Protein AF-Q9X2Y6-F1 (afdb_monomer_lite)

Sequence (80 aa):
MFIKNRGQSNLYVSLKHVASGKVYFENKEIRVGDPALEWKSNKEGFPQGVKAGDFELSFSSGGKAAYLDWAYKSADIIWP

Structure (mmCIF, N/CA/C/O backbone):
data_AF-Q9X2Y6-F1
#
_entry.id   AF-Q9X2Y6-F1
#
loop_
_atom_site.group_PDB
_atom_site.id
_atom_site.type_symbol
_atom_site.label_atom_id
_atom_site.label_alt_id
_atom_site.label_comp_id
_atom_site.label_asym_id
_atom_site.label_entity_id
_atom_site.label_seq_id
_atom_site.pdbx_PDB_ins_code
_atom_site.Cartn_x
_atom_site.Cartn_y
_atom_site.Cartn_z
_atom_site.occupancy
_atom_site.B_iso_or_equiv
_atom_site.auth_seq_id
_atom_site.auth_comp_id
_atom_site.auth_asym_id
_atom_site.auth_atom_id
_atom_site.pdbx_PDB_model_num
ATOM 1 N N . MET A 1 1 ? -0.961 7.914 -6.931 1.00 90.25 1 MET A N 1
ATOM 2 C CA . MET A 1 1 ? -1.809 6.900 -6.270 1.00 90.25 1 MET A CA 1
ATOM 3 C C . MET A 1 1 ? -2.560 7.573 -5.142 1.00 90.25 1 MET A C 1
ATOM 5 O O . MET A 1 1 ? -1.987 8.430 -4.486 1.00 90.25 1 MET A O 1
ATOM 9 N N . PHE A 1 2 ? -3.821 7.211 -4.961 1.00 93.50 2 PHE A N 1
ATOM 10 C CA . PHE A 1 2 ? -4.721 7.748 -3.951 1.00 93.50 2 PHE A CA 1
ATOM 11 C C . PHE A 1 2 ? -5.201 6.603 -3.064 1.00 93.50 2 PHE A C 1
ATOM 13 O O . PHE A 1 2 ? -5.636 5.577 -3.588 1.00 93.50 2 PHE A O 1
ATOM 20 N N . ILE A 1 3 ? -5.127 6.771 -1.745 1.00 96.12 3 ILE A N 1
ATOM 21 C CA . ILE A 1 3 ? -5.624 5.789 -0.777 1.00 96.12 3 ILE A CA 1
ATOM 22 C C . ILE A 1 3 ? -6.318 6.529 0.359 1.00 96.12 3 ILE A C 1
ATOM 24 O O . ILE A 1 3 ? -5.705 7.350 1.036 1.00 96.12 3 ILE A O 1
ATOM 28 N N . LYS A 1 4 ? -7.590 6.222 0.608 1.00 96.88 4 LYS A N 1
ATOM 29 C CA . LYS A 1 4 ? -8.356 6.795 1.715 1.00 96.88 4 LYS A CA 1
ATOM 30 C C . LYS A 1 4 ? -8.791 5.693 2.664 1.00 96.88 4 LYS A C 1
ATOM 32 O O . LYS A 1 4 ? -9.526 4.789 2.277 1.00 96.88 4 LYS A O 1
ATOM 37 N N . ASN A 1 5 ? -8.392 5.815 3.927 1.00 97.25 5 ASN A N 1
ATOM 38 C CA . ASN A 1 5 ? -8.918 4.965 4.984 1.00 97.25 5 ASN A CA 1
ATOM 39 C C . ASN A 1 5 ? -10.392 5.331 5.259 1.00 97.25 5 ASN A C 1
ATOM 41 O O . ASN A 1 5 ? -10.707 6.486 5.565 1.00 97.25 5 ASN A O 1
ATOM 45 N N . ARG A 1 6 ? -11.288 4.349 5.109 1.00 96.31 6 ARG A N 1
ATOM 46 C CA . ARG A 1 6 ? -12.729 4.426 5.418 1.00 96.31 6 ARG A CA 1
ATOM 47 C C . ARG A 1 6 ? -13.114 3.555 6.613 1.00 96.31 6 ARG A C 1
ATOM 49 O O . ARG A 1 6 ? -14.280 3.521 6.994 1.00 96.31 6 ARG A O 1
ATOM 56 N N . GLY A 1 7 ? -12.151 2.830 7.170 1.00 93.94 7 GLY A N 1
ATOM 57 C CA . GLY A 1 7 ? -12.351 1.903 8.264 1.00 93.94 7 GLY A CA 1
ATOM 58 C C . GLY A 1 7 ? -12.323 2.567 9.631 1.00 93.94 7 GLY A C 1
ATOM 59 O O . GLY A 1 7 ? -12.188 3.779 9.783 1.00 93.94 7 GLY A O 1
ATOM 60 N N . GLN A 1 8 ? -12.442 1.710 10.641 1.00 94.06 8 GLN A N 1
ATOM 61 C CA . GLN A 1 8 ? -12.404 2.073 12.059 1.00 94.06 8 GLN A CA 1
ATOM 62 C C . GLN A 1 8 ? -11.064 1.713 12.724 1.00 94.06 8 GLN A C 1
ATOM 64 O O . GLN A 1 8 ? -10.935 1.768 13.947 1.00 94.06 8 GLN A O 1
ATOM 69 N N . SER A 1 9 ? -10.065 1.310 11.939 1.00 96.06 9 SER A N 1
ATOM 70 C CA . SER A 1 9 ? -8.698 1.049 12.391 1.00 96.06 9 SER A CA 1
ATOM 71 C C . SER A 1 9 ? -7.680 1.662 11.443 1.00 96.06 9 SER A C 1
ATOM 73 O O . SER A 1 9 ? -7.990 1.966 10.289 1.00 96.06 9 SER A O 1
ATOM 75 N N . ASN A 1 10 ? -6.463 1.872 11.947 1.00 96.88 10 ASN A N 1
ATOM 76 C CA . ASN A 1 10 ? -5.362 2.369 11.133 1.00 96.88 10 ASN A CA 1
ATOM 77 C C . ASN A 1 10 ? -5.084 1.390 9.995 1.00 96.88 10 ASN A C 1
ATOM 79 O O . ASN A 1 10 ? -5.125 0.172 10.179 1.00 96.88 10 ASN A O 1
ATOM 83 N N . LEU A 1 11 ? -4.809 1.953 8.826 1.00 97.19 11 LEU A N 1
ATOM 84 C CA . LEU A 1 11 ? -4.450 1.214 7.632 1.00 97.19 11 LEU A CA 1
ATOM 85 C C . LEU A 1 11 ? -2.935 1.310 7.446 1.00 97.19 11 LEU A C 1
ATOM 87 O O . LEU A 1 11 ? -2.378 2.404 7.504 1.00 97.19 11 LEU A O 1
ATOM 91 N N . TYR A 1 12 ? -2.281 0.183 7.197 1.00 97.00 12 TYR A N 1
ATOM 92 C CA . TYR A 1 12 ? -0.866 0.108 6.851 1.00 97.00 12 TYR A CA 1
ATOM 93 C C . TYR A 1 12 ? -0.745 -0.372 5.414 1.00 97.00 12 TYR A C 1
ATOM 95 O O . TYR A 1 12 ? -1.319 -1.403 5.053 1.00 97.00 12 TYR A O 1
ATOM 103 N N . VAL A 1 13 ? -0.017 0.389 4.601 1.00 96.56 13 VAL A N 1
ATOM 104 C CA . VAL A 1 13 ? 0.106 0.139 3.164 1.00 96.56 13 VAL A CA 1
ATOM 105 C C . VAL A 1 13 ? 1.562 -0.086 2.780 1.00 96.56 13 VAL A C 1
ATOM 107 O O . VAL A 1 13 ? 2.441 0.668 3.202 1.00 96.56 13 VAL A O 1
ATOM 110 N N . SER A 1 14 ? 1.799 -1.077 1.925 1.00 96.38 14 SER A N 1
ATOM 111 C CA . SER A 1 14 ? 3.108 -1.359 1.330 1.00 96.38 14 SER A CA 1
ATOM 112 C C . SER A 1 14 ? 2.996 -1.480 -0.188 1.00 96.38 14 SER A C 1
ATOM 114 O O . SER A 1 14 ? 2.006 -2.007 -0.695 1.00 96.38 14 SER A O 1
ATOM 116 N N . LEU A 1 15 ? 4.019 -1.015 -0.909 1.00 95.06 15 LEU A N 1
ATOM 117 C CA . LEU A 1 15 ? 4.110 -1.119 -2.367 1.00 95.06 15 LEU A CA 1
ATOM 118 C C . LEU A 1 15 ? 5.454 -1.718 -2.779 1.00 95.06 15 LEU A C 1
ATOM 120 O O . LEU A 1 15 ? 6.517 -1.162 -2.478 1.00 95.06 15 LEU A O 1
ATOM 124 N N . LYS A 1 16 ? 5.399 -2.817 -3.533 1.00 95.75 16 LYS A N 1
ATOM 125 C CA . LYS A 1 16 ? 6.574 -3.560 -3.998 1.00 95.75 16 LYS A CA 1
ATOM 126 C C . LYS A 1 16 ? 6.464 -3.889 -5.483 1.00 95.75 16 LYS A C 1
ATOM 128 O O . LYS A 1 16 ? 5.425 -4.331 -5.953 1.00 95.75 16 LYS A O 1
ATOM 133 N N . HIS A 1 17 ? 7.550 -3.703 -6.226 1.00 94.81 17 HIS A N 1
ATOM 134 C CA . HIS A 1 17 ? 7.656 -4.179 -7.604 1.00 94.81 17 HIS A CA 1
ATOM 135 C C . HIS A 1 17 ? 7.978 -5.675 -7.611 1.00 94.81 17 HIS A C 1
ATOM 137 O O . HIS A 1 17 ? 8.983 -6.086 -7.024 1.00 94.81 17 HIS A O 1
ATOM 143 N N . VAL A 1 18 ? 7.145 -6.475 -8.280 1.00 96.25 18 VAL A N 1
ATOM 144 C CA . VAL A 1 18 ? 7.172 -7.943 -8.184 1.00 96.25 18 VAL A CA 1
ATOM 145 C C . VAL A 1 18 ? 8.478 -8.501 -8.747 1.00 96.25 18 VAL A C 1
ATOM 147 O O . VAL A 1 18 ? 9.211 -9.189 -8.041 1.00 96.25 18 VAL A O 1
ATOM 150 N N . ALA A 1 19 ? 8.824 -8.134 -9.984 1.00 94.81 19 ALA A N 1
ATOM 151 C CA . ALA A 1 19 ? 9.952 -8.741 -10.691 1.00 94.81 19 ALA A CA 1
ATOM 152 C C . ALA A 1 19 ? 11.318 -8.406 -10.071 1.00 94.81 19 ALA A C 1
ATOM 154 O O . ALA A 1 19 ? 12.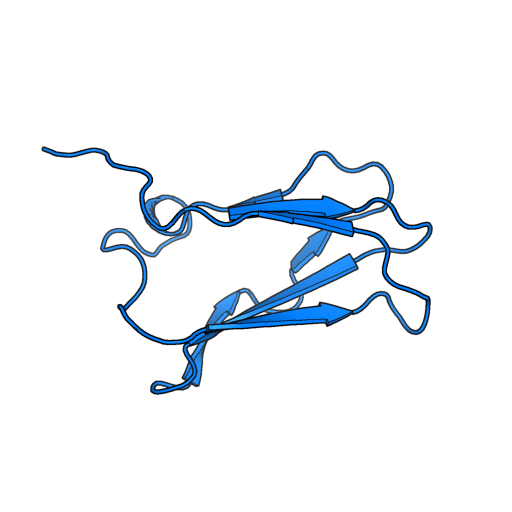220 -9.237 -10.070 1.00 94.81 19 ALA A O 1
ATOM 155 N N . SER A 1 20 ? 11.495 -7.186 -9.549 1.00 93.62 20 SER A N 1
ATOM 156 C CA . SER A 1 20 ? 12.783 -6.767 -8.970 1.00 93.62 20 SER A CA 1
ATOM 157 C C . SER A 1 20 ? 12.821 -6.808 -7.445 1.00 93.62 20 SER A C 1
ATOM 159 O O . SER A 1 20 ? 13.828 -6.415 -6.865 1.00 93.62 20 SER A O 1
ATOM 161 N N . GLY A 1 21 ? 11.705 -7.133 -6.791 1.00 93.81 21 GLY A N 1
ATOM 162 C CA . GLY A 1 21 ? 11.552 -7.051 -5.340 1.00 93.81 21 GLY A CA 1
ATOM 163 C C . GLY A 1 21 ? 11.706 -5.646 -4.743 1.00 93.81 21 GLY A C 1
ATOM 164 O O . GLY A 1 21 ? 11.795 -5.522 -3.524 1.00 93.81 21 GLY A O 1
ATOM 165 N N . LYS A 1 22 ? 11.755 -4.584 -5.563 1.00 92.12 22 LYS A N 1
ATOM 166 C CA . LYS A 1 22 ? 12.033 -3.222 -5.084 1.00 92.12 22 LYS A CA 1
ATOM 167 C C . LYS A 1 22 ? 10.845 -2.709 -4.277 1.00 92.12 22 LYS A C 1
ATOM 169 O O . LYS A 1 22 ? 9.747 -2.596 -4.817 1.00 92.12 22 LYS A O 1
ATOM 174 N N . VAL A 1 23 ? 11.089 -2.359 -3.021 1.00 93.06 23 VAL A N 1
ATOM 175 C CA . VAL A 1 23 ? 10.099 -1.751 -2.128 1.00 93.06 23 VAL A CA 1
ATOM 176 C C . VAL A 1 23 ? 10.130 -0.235 -2.309 1.00 93.06 23 VAL A C 1
ATOM 178 O O . VAL A 1 23 ? 11.198 0.374 -2.272 1.00 93.06 23 VAL A O 1
ATOM 181 N N . TYR A 1 24 ? 8.966 0.364 -2.552 1.00 90.94 24 TYR A N 1
ATOM 182 C CA . TYR A 1 24 ? 8.817 1.815 -2.707 1.00 90.94 24 TYR A CA 1
ATOM 183 C C . TYR A 1 24 ? 8.451 2.486 -1.386 1.00 90.94 24 TYR A C 1
ATOM 185 O O . TYR A 1 24 ? 8.977 3.548 -1.070 1.00 90.94 24 TYR A O 1
ATOM 193 N N . PHE A 1 25 ? 7.581 1.850 -0.608 1.00 92.12 25 PHE A N 1
ATOM 194 C CA . PHE A 1 25 ? 7.331 2.171 0.791 1.00 92.12 25 PHE A CA 1
ATOM 195 C C . PHE A 1 25 ? 6.748 0.937 1.481 1.00 92.12 25 PHE A C 1
ATOM 197 O O . PHE A 1 25 ? 6.105 0.100 0.842 1.00 92.12 25 PHE A O 1
ATOM 204 N N . GLU A 1 26 ? 6.984 0.836 2.782 1.00 94.62 26 GLU A N 1
ATOM 205 C CA . GLU A 1 26 ? 6.568 -0.290 3.610 1.00 94.62 26 GLU A CA 1
ATOM 206 C C . GLU A 1 26 ? 5.875 0.225 4.867 1.00 94.62 26 GLU A C 1
ATOM 208 O O . GLU A 1 26 ? 6.353 1.168 5.498 1.00 94.62 26 GLU A O 1
ATOM 213 N N . ASN A 1 27 ? 4.737 -0.383 5.209 1.00 94.81 27 ASN A N 1
ATOM 214 C CA . ASN A 1 27 ? 3.954 -0.081 6.408 1.00 94.81 27 ASN A CA 1
ATOM 215 C C . ASN A 1 27 ? 3.649 1.415 6.596 1.00 94.81 27 ASN A C 1
ATOM 217 O O . ASN A 1 27 ? 3.632 1.924 7.718 1.00 94.81 27 ASN A O 1
ATOM 221 N N . LYS A 1 28 ? 3.371 2.133 5.501 1.00 95.12 28 LYS A N 1
ATOM 222 C CA . LYS A 1 28 ? 2.929 3.528 5.567 1.00 95.12 28 LYS A CA 1
ATOM 223 C C . LYS A 1 28 ? 1.583 3.580 6.291 1.00 95.12 28 LYS A C 1
ATOM 225 O O . LYS A 1 28 ? 0.598 3.037 5.792 1.00 95.12 28 LYS A O 1
ATOM 230 N N . GLU A 1 29 ? 1.559 4.213 7.461 1.00 96.31 29 GLU A N 1
ATOM 231 C CA . GLU A 1 29 ? 0.348 4.378 8.270 1.00 96.31 29 GLU A C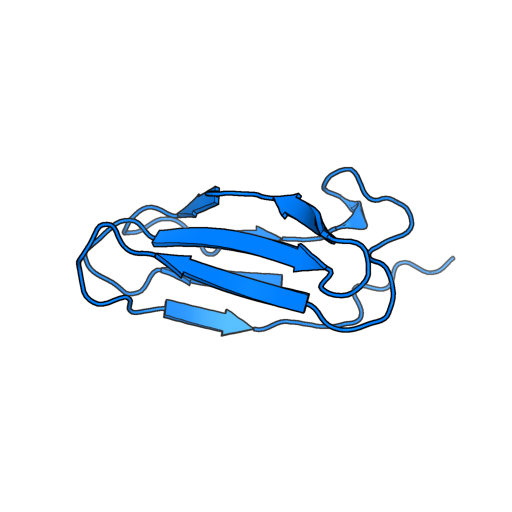A 1
ATOM 232 C C . GLU A 1 29 ? -0.568 5.463 7.679 1.00 96.31 29 GLU A C 1
ATOM 234 O O . GLU A 1 29 ? -0.111 6.551 7.325 1.00 96.31 29 GLU A O 1
ATOM 239 N N . ILE A 1 30 ? -1.867 5.161 7.609 1.00 96.62 30 ILE A N 1
ATOM 240 C CA . ILE A 1 30 ? -2.962 6.098 7.336 1.00 96.62 30 ILE A CA 1
ATOM 241 C C . ILE A 1 30 ? -3.971 5.940 8.476 1.00 96.62 30 ILE A C 1
ATOM 243 O O . ILE A 1 30 ? -4.678 4.923 8.565 1.00 96.62 30 ILE A O 1
ATOM 247 N N . ARG A 1 31 ? -4.033 6.920 9.380 1.00 96.69 31 ARG A N 1
ATOM 248 C CA . ARG A 1 31 ? -4.886 6.833 10.570 1.00 96.69 31 ARG A CA 1
ATOM 249 C C . ARG A 1 31 ? -6.349 7.028 10.206 1.00 96.69 31 ARG A C 1
ATOM 251 O O . ARG A 1 31 ? -6.705 7.544 9.145 1.00 96.69 31 ARG A O 1
ATOM 258 N N . VAL A 1 32 ? -7.223 6.595 11.106 1.00 95.62 32 VAL A N 1
ATOM 259 C CA . VAL A 1 32 ? -8.657 6.861 10.976 1.00 95.62 32 VAL A CA 1
ATOM 260 C C . VAL A 1 32 ? -8.887 8.372 10.999 1.00 95.62 32 VAL A C 1
ATOM 262 O O . VAL A 1 32 ? -8.423 9.061 11.901 1.00 95.62 32 VAL A O 1
ATOM 265 N N . GLY A 1 33 ? -9.610 8.883 10.003 1.00 94.12 33 GLY A N 1
ATOM 266 C CA . GLY A 1 33 ? -9.908 10.312 9.877 1.00 94.12 33 GLY A CA 1
ATOM 267 C C . GLY A 1 33 ? -8.853 11.129 9.128 1.00 94.12 33 GLY A C 1
ATOM 268 O O . GLY A 1 33 ? -9.194 12.216 8.659 1.00 94.12 33 GLY A O 1
ATOM 269 N N . ASP A 1 34 ? -7.640 10.603 8.914 1.00 95.62 34 ASP A N 1
ATOM 270 C CA . ASP A 1 34 ? -6.600 11.297 8.144 1.00 95.62 34 ASP A CA 1
ATOM 271 C C . ASP A 1 34 ? -7.088 11.630 6.731 1.00 95.62 34 ASP A C 1
ATOM 273 O O . ASP A 1 34 ? -7.894 10.879 6.162 1.00 95.62 34 ASP A O 1
ATOM 277 N N . PRO A 1 35 ? -6.610 12.726 6.113 1.00 95.06 35 PRO A N 1
ATOM 278 C CA . PRO A 1 35 ? -6.810 12.948 4.686 1.00 95.06 35 PRO A CA 1
ATOM 279 C C . PRO A 1 35 ? -6.310 11.747 3.870 1.00 95.06 35 PRO A C 1
ATOM 281 O O . PRO A 1 35 ? -5.560 10.898 4.350 1.00 95.06 35 PRO A O 1
ATOM 2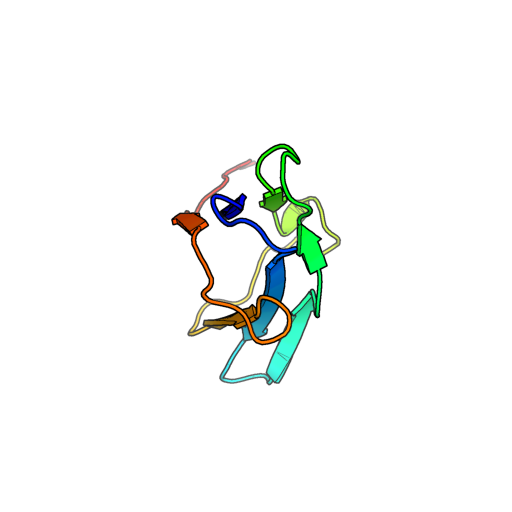84 N N . ALA A 1 36 ? -6.769 11.646 2.624 1.00 93.81 36 ALA A N 1
ATOM 285 C CA . ALA A 1 36 ? -6.287 10.580 1.759 1.00 93.81 36 ALA A CA 1
ATOM 286 C C . ALA A 1 36 ? -4.770 10.692 1.554 1.00 93.81 36 ALA A C 1
ATOM 288 O O . ALA A 1 36 ? -4.231 11.788 1.404 1.00 93.81 36 ALA A O 1
ATOM 289 N N . LEU A 1 37 ? -4.097 9.547 1.504 1.00 92.75 37 LEU A N 1
ATOM 290 C CA . LEU A 1 37 ? -2.725 9.467 1.043 1.00 92.75 37 LEU A CA 1
ATOM 291 C C . LEU A 1 37 ? -2.704 9.708 -0.465 1.00 92.75 37 LEU A C 1
ATOM 293 O O . LEU A 1 37 ? -3.194 8.887 -1.243 1.00 92.75 37 LEU A O 1
ATOM 297 N N . GLU A 1 38 ? -2.075 10.803 -0.870 1.00 92.19 38 GLU A N 1
ATOM 298 C CA . GLU A 1 38 ? -1.733 11.079 -2.259 1.00 92.19 38 GLU A CA 1
ATOM 299 C C . GLU A 1 38 ? -0.245 10.829 -2.481 1.00 92.19 38 GLU A C 1
ATOM 301 O O . GLU A 1 38 ? 0.602 11.676 -2.208 1.00 92.19 38 GLU A O 1
ATOM 306 N N . TRP A 1 39 ? 0.084 9.645 -2.988 1.00 90.12 39 TRP A N 1
ATOM 307 C CA . TRP A 1 39 ? 1.465 9.264 -3.248 1.00 90.12 39 TRP A CA 1
ATOM 308 C C . TRP A 1 39 ? 1.853 9.498 -4.708 1.00 90.12 39 TRP A C 1
ATOM 310 O O . TRP A 1 39 ? 1.189 9.007 -5.634 1.00 90.12 39 TRP A O 1
ATOM 320 N N . LYS A 1 40 ? 2.960 10.216 -4.909 1.00 88.50 40 LYS A N 1
ATOM 321 C CA . LYS A 1 40 ? 3.553 10.527 -6.215 1.00 88.50 40 LYS A CA 1
ATOM 322 C C . LYS A 1 40 ? 5.028 10.135 -6.191 1.00 88.50 40 LYS A C 1
ATOM 324 O O . LYS A 1 40 ? 5.823 10.782 -5.517 1.00 88.50 40 LYS A O 1
ATOM 329 N N . SER A 1 41 ? 5.403 9.096 -6.936 1.00 85.31 41 SER A N 1
ATOM 330 C CA . SER A 1 41 ? 6.757 8.519 -6.892 1.00 85.31 41 SER A CA 1
ATOM 331 C C . SER A 1 41 ? 7.867 9.543 -7.157 1.00 85.31 41 SER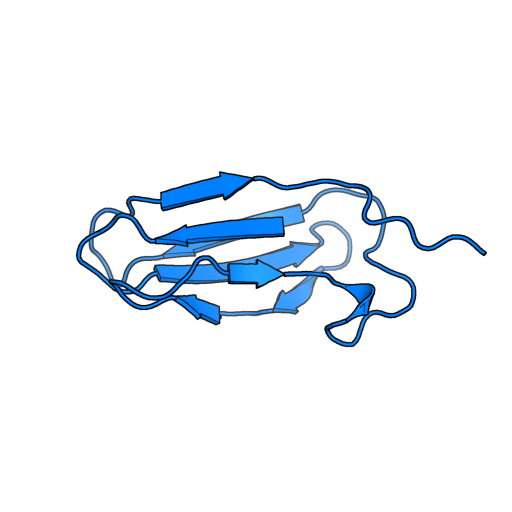 A C 1
ATOM 333 O O . SER A 1 41 ? 8.887 9.543 -6.477 1.00 85.31 41 SER A O 1
ATOM 335 N N . ASN A 1 42 ? 7.645 10.457 -8.104 1.00 83.75 42 ASN A N 1
ATOM 336 C CA . ASN A 1 42 ? 8.589 11.515 -8.473 1.00 83.75 42 ASN A CA 1
ATOM 337 C C . ASN A 1 42 ? 8.834 12.550 -7.368 1.00 83.75 42 ASN A C 1
ATOM 339 O O . ASN A 1 42 ? 9.919 13.121 -7.316 1.00 83.75 42 ASN A O 1
ATOM 343 N N . LYS A 1 43 ? 7.869 12.761 -6.469 1.00 85.00 43 LYS A N 1
ATOM 344 C CA . LYS A 1 43 ? 8.014 13.641 -5.301 1.00 85.00 43 LYS A CA 1
ATOM 345 C C . LYS A 1 43 ? 8.559 12.916 -4.070 1.00 85.00 43 LYS A C 1
ATOM 347 O O . LYS A 1 43 ? 8.975 13.562 -3.120 1.00 85.00 43 LYS A O 1
ATOM 352 N N . GLU A 1 44 ? 8.576 11.589 -4.105 1.00 84.38 44 GLU A N 1
ATOM 353 C CA . GLU A 1 44 ? 8.872 10.707 -2.969 1.00 84.38 44 GLU A CA 1
ATOM 354 C C . GLU A 1 44 ? 10.203 9.965 -3.181 1.00 84.38 44 GLU A C 1
ATOM 356 O O . GLU A 1 44 ? 10.345 8.789 -2.858 1.00 84.38 44 GLU A O 1
ATOM 361 N N . GLY A 1 45 ? 11.188 10.641 -3.785 1.00 83.12 45 GLY A N 1
ATOM 362 C CA . GLY A 1 45 ? 12.550 10.118 -3.943 1.00 83.12 45 GLY A CA 1
ATOM 363 C C . GLY A 1 45 ? 12.785 9.234 -5.172 1.00 83.12 45 GLY A C 1
ATOM 364 O O . GLY A 1 45 ? 13.890 8.721 -5.350 1.00 83.12 45 GLY A O 1
ATOM 365 N N . PHE A 1 46 ? 11.798 9.087 -6.062 1.00 84.19 46 PHE A N 1
ATOM 366 C CA . PHE A 1 46 ? 11.943 8.356 -7.324 1.00 84.19 46 PHE A CA 1
ATOM 367 C C . PHE A 1 46 ? 11.743 9.297 -8.521 1.00 84.19 46 PHE A C 1
ATOM 369 O O . PHE A 1 46 ? 10.732 9.187 -9.215 1.00 84.19 46 PHE A O 1
ATOM 376 N N . PRO A 1 47 ? 12.684 10.229 -8.787 1.00 80.94 47 PRO A N 1
ATOM 377 C CA . PRO A 1 47 ? 12.516 11.291 -9.787 1.00 80.94 47 PRO A CA 1
ATOM 378 C C . PRO A 1 47 ? 12.281 10.761 -11.209 1.00 80.94 47 PRO A C 1
ATOM 380 O O . PRO A 1 47 ? 11.578 11.389 -11.988 1.00 80.94 47 PRO A O 1
ATOM 383 N N . GLN A 1 48 ? 12.800 9.571 -11.521 1.00 79.69 48 GLN A N 1
ATOM 384 C CA . GLN A 1 48 ? 12.582 8.866 -12.794 1.00 79.69 48 GLN A CA 1
ATOM 385 C C . GLN A 1 48 ? 11.278 8.042 -12.820 1.00 79.69 48 GLN A C 1
ATOM 387 O O . GLN A 1 48 ? 11.057 7.237 -13.718 1.00 79.69 48 GLN A O 1
ATOM 392 N N . GLY A 1 49 ? 10.422 8.198 -11.810 1.00 82.12 49 GLY A N 1
ATOM 393 C CA . GLY A 1 49 ? 9.205 7.417 -11.645 1.00 82.12 49 GLY A CA 1
ATOM 394 C C . GLY A 1 49 ? 9.444 6.002 -11.115 1.00 82.12 49 GLY A C 1
ATOM 395 O O . GLY A 1 49 ? 10.469 5.678 -10.506 1.00 82.12 49 GLY A O 1
ATOM 396 N N . VAL A 1 50 ? 8.440 5.151 -11.318 1.00 84.50 50 VAL A N 1
ATOM 397 C CA . VAL A 1 50 ? 8.497 3.721 -10.993 1.00 84.50 50 VAL A CA 1
ATOM 398 C C . VAL A 1 50 ? 8.875 2.909 -12.233 1.00 84.50 50 VAL A C 1
ATOM 400 O O . VAL A 1 50 ? 8.672 3.358 -13.358 1.00 84.50 50 VAL A O 1
ATOM 403 N N . LYS A 1 51 ? 9.434 1.707 -12.041 1.00 82.38 51 LYS A N 1
ATOM 404 C CA . LYS A 1 51 ? 9.691 0.800 -13.169 1.00 82.38 51 LYS A CA 1
ATOM 405 C C . LYS A 1 51 ? 8.366 0.356 -13.797 1.00 82.38 51 LYS A C 1
ATOM 407 O O . LYS A 1 51 ? 7.371 0.222 -13.096 1.00 82.38 51 LYS A O 1
ATOM 412 N N . ALA A 1 52 ? 8.363 0.101 -15.101 1.00 85.12 52 ALA A N 1
ATOM 413 C CA . ALA A 1 52 ? 7.245 -0.589 -15.733 1.00 85.12 52 ALA A CA 1
ATOM 414 C C . ALA A 1 52 ? 7.189 -2.047 -15.250 1.00 85.12 52 ALA A C 1
ATOM 416 O O . ALA A 1 52 ? 8.238 -2.667 -15.064 1.00 85.12 52 ALA A O 1
ATOM 417 N N . GLY A 1 53 ? 5.980 -2.579 -15.084 1.00 89.19 53 GLY A N 1
ATOM 418 C CA . GLY A 1 53 ? 5.752 -3.962 -14.673 1.00 89.19 53 GLY A CA 1
ATOM 419 C C . GLY A 1 53 ? 4.681 -4.088 -13.597 1.00 89.19 53 GLY A C 1
ATOM 420 O O . GLY A 1 53 ? 3.937 -3.142 -13.329 1.00 89.19 53 GLY A O 1
ATOM 421 N N . ASP A 1 54 ? 4.637 -5.271 -12.989 1.00 93.69 54 ASP A N 1
ATOM 422 C CA . ASP A 1 54 ? 3.651 -5.625 -11.976 1.00 93.69 54 ASP A CA 1
ATOM 423 C C . ASP A 1 54 ? 4.073 -5.171 -10.579 1.00 93.69 54 ASP A C 1
ATOM 425 O O . ASP A 1 54 ? 5.244 -5.242 -10.177 1.00 93.69 54 ASP A O 1
ATOM 429 N N . PHE A 1 55 ? 3.075 -4.742 -9.815 1.00 93.62 55 PHE A N 1
ATOM 430 C CA . PHE A 1 55 ? 3.234 -4.268 -8.452 1.00 93.62 55 PHE A CA 1
ATOM 431 C C . PHE A 1 55 ? 2.290 -5.006 -7.518 1.00 93.62 55 PHE A C 1
ATOM 433 O O . PHE A 1 55 ? 1.116 -5.202 -7.823 1.00 93.62 55 PHE A O 1
ATOM 440 N N . GLU A 1 56 ? 2.806 -5.345 -6.346 1.00 96.12 56 GLU A N 1
ATOM 441 C CA . GLU A 1 56 ? 2.010 -5.789 -5.216 1.00 96.12 56 GLU A CA 1
ATOM 442 C C . GLU A 1 56 ? 1.708 -4.575 -4.333 1.00 96.12 56 GLU A C 1
ATOM 444 O O . GLU A 1 56 ? 2.623 -3.918 -3.821 1.00 96.12 56 GLU A O 1
ATOM 449 N N . LEU A 1 57 ? 0.417 -4.266 -4.189 1.00 95.62 57 LEU A N 1
ATOM 450 C CA . LEU A 1 57 ? -0.100 -3.271 -3.257 1.00 95.62 57 LEU A CA 1
ATOM 451 C C . LEU A 1 57 ? -0.802 -4.007 -2.117 1.00 95.62 57 LEU A C 1
ATOM 453 O O . LEU A 1 57 ? -1.856 -4.612 -2.316 1.00 95.62 57 LEU A O 1
ATOM 457 N N . SER A 1 58 ? -0.209 -3.941 -0.930 1.00 95.94 58 SER A N 1
ATOM 458 C CA . SER A 1 58 ? -0.654 -4.695 0.240 1.00 95.94 58 SER A CA 1
ATOM 459 C C . SER A 1 58 ? -1.248 -3.768 1.288 1.00 95.94 58 SER A C 1
ATOM 461 O O . SER A 1 58 ? -0.703 -2.700 1.572 1.00 95.94 58 SER A O 1
ATOM 463 N N . PHE A 1 59 ? -2.352 -4.209 1.887 1.00 95.75 59 PHE A N 1
ATOM 464 C CA . PHE A 1 59 ? -3.087 -3.485 2.917 1.00 95.75 59 PHE A CA 1
ATOM 465 C C . PHE A 1 59 ? -3.222 -4.356 4.162 1.00 95.75 59 PHE A C 1
ATOM 467 O O . PHE A 1 59 ? -3.622 -5.51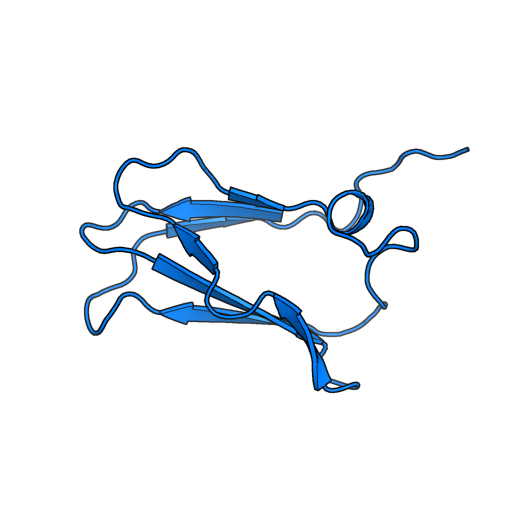5 4.074 1.00 95.75 59 PHE A O 1
ATOM 474 N N . SER A 1 60 ? -2.959 -3.789 5.336 1.00 95.38 60 SER A N 1
ATOM 475 C CA . SER A 1 60 ? -3.308 -4.418 6.611 1.00 95.38 60 SER A CA 1
ATOM 476 C C . SER A 1 60 ? -3.976 -3.408 7.538 1.00 95.38 60 SER A C 1
ATOM 478 O O . SER A 1 60 ? -3.734 -2.209 7.434 1.00 95.38 60 SER A O 1
ATOM 480 N N . SER A 1 61 ? -4.848 -3.876 8.434 1.00 95.06 61 SER A N 1
ATOM 481 C CA . SER A 1 61 ? -5.565 -2.994 9.368 1.00 95.06 61 SER A CA 1
ATOM 482 C C . SER A 1 61 ? -5.460 -3.441 10.833 1.00 95.06 61 SER A C 1
ATOM 484 O O . SER A 1 61 ? -6.386 -3.280 11.632 1.00 95.06 61 SER A O 1
ATOM 486 N N . GLY A 1 62 ? -4.320 -4.053 11.182 1.00 86.88 62 GLY A N 1
ATOM 487 C CA . GLY A 1 62 ? -4.032 -4.511 12.546 1.00 86.88 62 GLY A CA 1
ATOM 488 C C . GLY A 1 62 ? -4.959 -5.633 13.027 1.00 86.88 62 GLY A C 1
ATOM 489 O O . GLY A 1 62 ? -5.388 -5.622 14.175 1.00 86.88 62 GLY A O 1
ATOM 490 N N . GLY A 1 63 ? -5.322 -6.566 12.139 1.00 87.94 63 GLY A N 1
ATOM 491 C CA . GLY A 1 63 ? -6.198 -7.703 12.456 1.00 87.94 63 GLY A CA 1
ATOM 492 C C . GLY A 1 63 ? -7.703 -7.416 12.384 1.00 87.94 63 GLY A C 1
ATOM 493 O O . GLY A 1 63 ? -8.501 -8.301 12.677 1.00 87.94 63 GLY A O 1
ATOM 494 N N . LYS A 1 64 ? -8.111 -6.208 11.981 1.00 91.75 64 LYS A N 1
ATOM 495 C CA . LYS A 1 64 ? -9.515 -5.851 11.728 1.00 91.75 64 LYS A CA 1
ATOM 496 C C . LYS A 1 64 ? -9.856 -5.942 10.234 1.00 91.75 64 LYS A C 1
ATOM 498 O O . LYS A 1 64 ? -8.994 -6.193 9.389 1.00 91.75 64 LYS A O 1
ATOM 503 N N . ALA A 1 65 ? -11.133 -5.761 9.906 1.00 91.69 65 ALA A N 1
ATOM 504 C CA . ALA A 1 65 ? -11.567 -5.627 8.520 1.00 91.69 65 ALA A CA 1
ATOM 505 C C . ALA A 1 65 ? -11.077 -4.288 7.945 1.00 91.69 65 ALA A C 1
ATOM 507 O O . ALA A 1 65 ? -11.333 -3.226 8.518 1.00 91.69 65 ALA A O 1
ATOM 508 N N . ALA A 1 66 ? -10.381 -4.342 6.809 1.00 93.75 66 ALA A N 1
ATOM 509 C CA . ALA A 1 66 ? -9.924 -3.153 6.107 1.00 93.75 66 ALA A CA 1
ATOM 510 C C . ALA A 1 66 ? -11.057 -2.591 5.234 1.00 93.75 66 ALA A C 1
ATOM 512 O O . ALA A 1 66 ? -11.577 -3.289 4.368 1.00 93.75 66 ALA A O 1
ATOM 513 N N . TYR A 1 67 ? -11.403 -1.320 5.439 1.00 95.69 67 TYR A N 1
ATOM 514 C CA . TYR A 1 67 ? -12.323 -0.575 4.578 1.00 95.69 67 TYR A CA 1
ATOM 515 C C . TYR A 1 67 ? -11.585 0.635 4.018 1.00 95.69 67 TYR A C 1
ATOM 517 O O . TYR A 1 67 ? -11.106 1.483 4.775 1.00 95.69 67 TYR A O 1
ATOM 525 N N . LEU A 1 68 ? -11.452 0.708 2.698 1.00 95.88 68 LEU A N 1
ATOM 526 C CA . LEU A 1 68 ? -10.662 1.742 2.041 1.00 95.88 68 LEU A CA 1
ATOM 527 C C . LEU A 1 68 ? -11.140 1.994 0.613 1.00 95.88 68 LEU A C 1
ATOM 529 O O . LEU A 1 68 ? -11.593 1.074 -0.063 1.00 95.88 68 LEU A O 1
ATOM 533 N N . ASP A 1 69 ? -10.953 3.230 0.159 1.00 96.56 69 ASP A N 1
ATOM 534 C CA . ASP A 1 69 ? -10.986 3.565 -1.262 1.00 96.56 69 ASP A CA 1
ATOM 535 C C . ASP A 1 69 ? -9.545 3.630 -1.762 1.00 96.56 69 ASP A C 1
ATOM 537 O O . ASP A 1 69 ? -8.680 4.217 -1.101 1.00 96.56 69 ASP A O 1
ATOM 541 N N . TRP A 1 70 ? -9.277 3.078 -2.940 1.00 94.88 70 TRP A N 1
ATOM 542 C CA . TRP A 1 70 ? -7.978 3.226 -3.580 1.00 94.88 70 TRP A CA 1
ATOM 543 C C . TRP A 1 70 ? -8.130 3.441 -5.079 1.00 94.88 70 TRP A C 1
ATOM 545 O O . TRP A 1 70 ? -9.051 2.939 -5.719 1.00 94.88 70 TRP A O 1
ATOM 555 N N . ALA A 1 71 ? -7.201 4.208 -5.633 1.00 91.69 71 ALA A N 1
ATOM 556 C CA . ALA A 1 71 ? -7.072 4.405 -7.062 1.00 91.69 71 ALA A CA 1
ATOM 557 C C . ALA A 1 71 ? -5.602 4.621 -7.413 1.00 91.69 71 ALA A C 1
ATOM 559 O O . ALA A 1 71 ? -4.837 5.251 -6.675 1.00 91.69 71 ALA A O 1
ATOM 560 N N . TYR A 1 72 ? -5.199 4.150 -8.582 1.00 87.31 72 TYR A N 1
ATOM 561 C CA . TYR A 1 72 ? -3.899 4.470 -9.146 1.00 87.31 72 TYR A CA 1
ATOM 562 C C . TYR A 1 72 ? -4.075 5.114 -10.516 1.00 87.31 72 TYR A C 1
ATOM 564 O O . 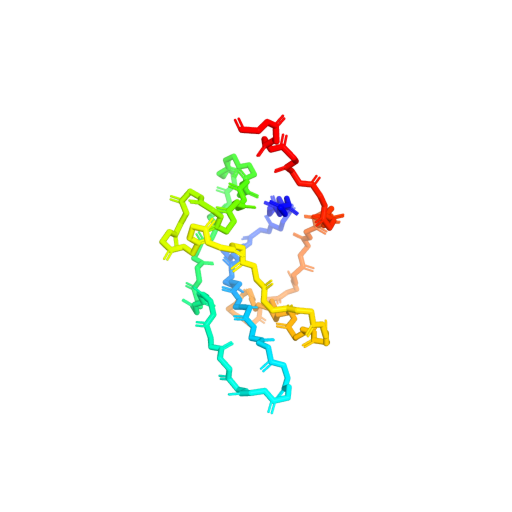TYR A 1 72 ? -5.072 4.919 -11.206 1.00 87.31 72 TYR A O 1
ATOM 572 N N . LYS A 1 73 ? -3.084 5.912 -10.894 1.00 78.88 73 LYS A N 1
ATOM 573 C CA . LYS A 1 73 ? -2.958 6.483 -12.227 1.00 78.88 73 LYS A CA 1
ATOM 574 C C . LYS A 1 73 ? -1.510 6.281 -12.638 1.00 78.88 73 LYS A C 1
ATOM 576 O O . LYS A 1 73 ? -0.614 6.624 -11.869 1.00 78.88 73 LYS A O 1
ATOM 581 N N . SER A 1 74 ? -1.295 5.699 -13.813 1.00 65.31 74 SER A N 1
ATOM 582 C CA . SER A 1 74 ? 0.039 5.426 -14.367 1.00 65.31 74 SER A CA 1
ATOM 583 C C . SER A 1 74 ? 0.790 6.696 -14.778 1.00 65.31 74 SER A C 1
ATOM 585 O O . SER A 1 74 ? 2.002 6.656 -14.955 1.00 65.31 74 SER A O 1
ATOM 587 N N . ALA A 1 75 ? 0.085 7.822 -14.905 1.00 65.56 75 ALA A N 1
ATOM 588 C CA . ALA A 1 75 ? 0.630 9.074 -15.401 1.00 65.56 75 ALA A CA 1
ATOM 589 C C . ALA A 1 75 ? 0.277 10.254 -14.482 1.00 65.56 75 ALA A C 1
ATOM 591 O O . ALA A 1 75 ? -0.891 10.630 -14.352 1.00 65.56 75 ALA A O 1
ATOM 592 N N . ASP A 1 76 ? 1.307 10.870 -13.907 1.00 60.59 76 ASP A N 1
ATOM 593 C CA . ASP A 1 76 ? 1.275 12.240 -13.392 1.00 60.59 76 ASP A CA 1
ATOM 594 C C . ASP A 1 76 ? 2.367 13.005 -14.159 1.00 60.59 76 ASP A C 1
ATOM 596 O O . ASP A 1 76 ? 3.512 13.108 -13.721 1.00 60.59 76 ASP A O 1
ATOM 600 N N . ILE A 1 77 ? 2.049 13.371 -15.408 1.00 55.22 77 ILE A N 1
ATOM 601 C CA . ILE A 1 77 ? 2.994 13.976 -16.355 1.00 55.22 77 ILE A CA 1
ATOM 602 C C . ILE A 1 77 ? 3.378 15.370 -15.850 1.00 55.22 77 ILE A C 1
ATOM 604 O O . ILE A 1 77 ? 2.523 16.248 -15.768 1.00 55.22 77 ILE A O 1
ATOM 608 N N . ILE A 1 78 ? 4.669 15.596 -15.610 1.00 48.81 78 ILE A N 1
ATOM 609 C CA . ILE A 1 78 ? 5.296 16.864 -15.991 1.00 48.81 78 ILE A CA 1
ATOM 610 C C . ILE A 1 78 ? 6.337 16.492 -17.050 1.00 48.81 78 ILE A C 1
ATOM 612 O O . ILE A 1 78 ? 7.349 15.877 -16.737 1.00 48.81 78 ILE A O 1
ATOM 616 N N . TRP A 1 79 ? 6.013 16.776 -18.307 1.00 29.59 79 TRP A N 1
ATOM 617 C CA . TRP A 1 79 ? 6.915 16.796 -19.461 1.00 29.59 79 TRP A CA 1
ATOM 618 C C . TRP A 1 79 ? 6.798 18.226 -20.011 1.00 29.59 79 TRP A C 1
ATOM 620 O O . TRP A 1 79 ? 5.647 18.658 -20.159 1.00 29.59 79 TRP A O 1
ATOM 630 N N . PRO A 1 80 ? 7.873 18.970 -20.330 1.00 39.66 80 PRO A N 1
ATOM 631 C CA . PRO A 1 80 ? 9.305 18.639 -20.393 1.00 39.66 80 PRO A CA 1
ATOM 632 C C . PRO A 1 80 ? 10.174 19.240 -19.269 1.00 39.66 80 PRO A C 1
ATOM 634 O O . PRO A 1 80 ? 9.723 20.185 -18.584 1.00 39.66 80 PRO A O 1
#

Secondary structure (DSSP, 8-state):
-EEEE-SSS-EEEEEEETTT--EEEEEEEE-TTPPPEE--GGGTT-TT-PPSS-EEEEEE-TTSPP-EEEE--S------

Organism: Bacillus anthracis (NCBI:txid1392)

Radius of gyration: 13.32 Å; chains: 1; bounding box: 26×27×33 Å

pLDDT: mean 88.64, std 12.8, range [29.59, 97.25]

Foldseek 3Di:
DKKFFPDPFKKFKWKAADPVRDTQDGGDIDGVPRHIDDDDSCVSPNVVGDDDDDMDIDMDGPPDDTDMDDDDDPDPDDDD